Protein AF-A0ABD5WJ72-F1 (afdb_monomer)

Radius of gyration: 16.81 Å; Cα contacts (8 Å, |Δi|>4): 141; chains: 1; bounding box: 37×55×40 Å

Organism: NCBI:txid3034025

Nearest PDB structures (foldseek):
  7v6q-assembly1_D  TM=7.778E-01  e=6.413E-01  Homo sapiens
  8f6q-assembly1_A  TM=6.342E-01  e=3.448E-01  synthetic construct
  8q9t-assembly1_E  TM=6.203E-01  e=1.133E+00  Saccharomyces cerevisiae

pLDDT: mean 83.17, std 19.04, range [33.91, 98.44]

Structure (mmCIF, N/CA/C/O backbone):
data_AF-A0ABD5WJ72-F1
#
_entry.id   AF-A0ABD5WJ72-F1
#
loop_
_atom_site.group_PDB
_atom_site.id
_atom_site.type_symbol
_atom_site.label_atom_id
_atom_site.label_alt_id
_atom_site.label_comp_id
_atom_site.label_asym_id
_atom_site.label_entity_id
_atom_site.label_seq_id
_atom_site.pdbx_PDB_ins_code
_atom_site.Cartn_x
_atom_site.Cartn_y
_atom_site.Cartn_z
_atom_site.occupancy
_atom_site.B_iso_or_equiv
_atom_site.auth_seq_id
_atom_site.auth_comp_id
_atom_site.auth_asym_id
_atom_site.auth_atom_id
_atom_site.pdbx_PDB_model_num
ATOM 1 N N . MET A 1 1 ? 19.134 14.716 13.034 1.00 42.44 1 MET A N 1
ATOM 2 C CA . MET A 1 1 ? 18.551 13.558 12.328 1.00 42.44 1 MET A CA 1
ATOM 3 C C . MET A 1 1 ? 17.161 13.972 11.902 1.00 42.44 1 MET A C 1
ATOM 5 O O . MET A 1 1 ? 16.340 14.217 12.771 1.00 42.44 1 MET A O 1
ATOM 9 N N . THR A 1 2 ? 16.923 14.176 10.611 1.00 48.47 2 THR A N 1
ATOM 10 C CA . THR A 1 2 ? 15.570 14.390 10.090 1.00 48.47 2 THR A CA 1
ATOM 11 C C . THR A 1 2 ? 14.880 13.036 10.074 1.00 48.47 2 THR A C 1
ATOM 13 O O . THR A 1 2 ? 15.256 12.148 9.311 1.00 48.47 2 THR A O 1
ATOM 16 N N . THR A 1 3 ? 13.951 12.829 11.000 1.00 56.97 3 THR A N 1
ATOM 17 C CA . THR A 1 3 ? 13.154 11.607 11.061 1.00 56.97 3 THR A CA 1
ATOM 18 C C . THR A 1 3 ? 12.385 11.465 9.749 1.00 56.97 3 THR A C 1
ATOM 20 O O . THR A 1 3 ? 11.799 12.430 9.258 1.00 56.97 3 THR A O 1
ATOM 23 N N . ASN A 1 4 ? 12.442 10.285 9.132 1.00 83.62 4 ASN A N 1
ATOM 24 C CA . ASN A 1 4 ? 11.704 10.026 7.902 1.00 83.62 4 ASN A CA 1
ATOM 25 C C . ASN A 1 4 ? 10.209 9.954 8.255 1.00 83.62 4 ASN A C 1
ATOM 27 O O . ASN A 1 4 ? 9.768 8.959 8.831 1.00 83.62 4 ASN A O 1
ATOM 31 N N . ARG A 1 5 ? 9.451 11.009 7.926 1.00 88.56 5 ARG A N 1
ATOM 32 C CA . ARG A 1 5 ? 8.024 11.156 8.256 1.00 88.56 5 ARG A CA 1
ATOM 33 C C . ARG A 1 5 ? 7.187 9.942 7.845 1.00 88.56 5 ARG A C 1
ATOM 35 O O . ARG A 1 5 ? 6.285 9.546 8.578 1.00 88.56 5 ARG A O 1
ATOM 42 N N . ARG A 1 6 ? 7.526 9.290 6.729 1.00 89.94 6 ARG A N 1
ATOM 43 C CA . ARG A 1 6 ? 6.868 8.055 6.281 1.00 89.94 6 ARG A CA 1
ATOM 44 C C . ARG A 1 6 ? 7.074 6.889 7.244 1.00 89.94 6 ARG A C 1
ATOM 46 O O . ARG A 1 6 ? 6.138 6.126 7.459 1.00 89.94 6 ARG A O 1
ATOM 53 N N . SER A 1 7 ? 8.261 6.745 7.844 1.00 90.56 7 SER A N 1
ATOM 54 C CA . SER A 1 7 ? 8.493 5.723 8.882 1.00 90.56 7 SER A CA 1
ATOM 55 C C . SER A 1 7 ? 7.606 5.964 10.096 1.00 90.56 7 SER A C 1
ATOM 57 O O . SER A 1 7 ? 7.001 5.020 10.589 1.00 90.56 7 SER A O 1
ATOM 59 N N . GLU A 1 8 ? 7.488 7.218 10.540 1.00 93.94 8 GLU A N 1
ATOM 60 C CA . GLU A 1 8 ? 6.639 7.571 11.684 1.00 93.94 8 GLU A CA 1
ATOM 61 C C . GLU A 1 8 ? 5.170 7.228 11.409 1.00 93.94 8 GLU A C 1
ATOM 63 O O . GLU A 1 8 ? 4.516 6.596 12.235 1.00 93.94 8 GLU A O 1
ATOM 68 N N . LEU A 1 9 ? 4.669 7.584 10.222 1.00 95.38 9 LEU A N 1
ATOM 69 C CA . LEU A 1 9 ? 3.302 7.264 9.810 1.00 95.38 9 LEU A CA 1
ATOM 70 C C . LEU A 1 9 ? 3.078 5.753 9.675 1.00 95.38 9 LEU A C 1
ATOM 72 O O . LEU A 1 9 ? 2.027 5.251 10.063 1.00 95.38 9 LEU A O 1
ATOM 76 N N . GLU A 1 10 ? 4.049 5.002 9.151 1.00 95.38 10 GLU A N 1
ATOM 77 C CA . GLU A 1 10 ? 3.942 3.544 9.063 1.00 95.38 10 GLU A CA 1
ATOM 78 C C . GLU A 1 10 ? 3.883 2.895 10.454 1.00 95.38 10 GLU A C 1
ATOM 80 O O . GLU A 1 10 ? 3.087 1.974 10.672 1.00 95.38 10 GLU A O 1
ATOM 85 N N . GLU A 1 11 ? 4.710 3.352 11.393 1.00 96.88 11 GLU A N 1
ATOM 86 C CA . GLU A 1 11 ? 4.706 2.880 12.779 1.00 96.88 11 GLU A CA 1
ATOM 87 C C . GLU A 1 11 ? 3.379 3.212 13.472 1.00 96.88 11 GLU A C 1
ATOM 89 O O . GLU A 1 11 ? 2.769 2.327 14.081 1.00 96.88 11 GLU A O 1
ATOM 94 N N . GLU A 1 12 ? 2.881 4.438 13.299 1.00 97.62 12 GLU A N 1
ATOM 95 C CA . GLU A 1 12 ? 1.583 4.886 13.807 1.00 97.62 12 GLU A CA 1
ATOM 96 C C . GLU A 1 12 ? 0.437 4.030 13.251 1.00 97.62 12 GLU A C 1
ATOM 98 O O . GLU A 1 12 ? -0.334 3.446 14.017 1.00 97.62 12 GLU A O 1
ATOM 103 N N . ALA A 1 13 ? 0.361 3.873 11.927 1.00 97.88 13 ALA A N 1
ATOM 104 C CA . ALA A 1 13 ? -0.652 3.056 11.263 1.00 97.88 13 ALA A CA 1
ATOM 105 C C . ALA A 1 13 ? -0.607 1.596 11.738 1.00 97.88 13 ALA A C 1
ATOM 107 O O . ALA A 1 13 ? -1.641 0.972 11.985 1.00 97.88 13 ALA A O 1
ATOM 108 N N . THR A 1 14 ? 0.599 1.054 11.929 1.00 98.06 14 THR A N 1
ATOM 109 C CA . THR A 1 14 ? 0.797 -0.309 12.436 1.00 98.06 14 THR A CA 1
ATOM 110 C C . THR A 1 14 ? 0.316 -0.447 13.879 1.00 98.06 14 THR A C 1
ATOM 112 O O . THR A 1 14 ? -0.294 -1.461 14.225 1.00 98.06 14 THR A O 1
ATOM 115 N N . SER A 1 15 ? 0.555 0.558 14.722 1.00 98.38 15 SER A N 1
ATOM 116 C CA . SER A 1 15 ? 0.023 0.602 16.087 1.00 98.38 15 SER A CA 1
ATOM 117 C C . SER A 1 15 ? -1.507 0.639 16.080 1.00 98.38 15 SER A C 1
ATOM 119 O O . SER A 1 15 ? -2.148 -0.192 16.719 1.00 98.38 15 SER A O 1
ATOM 121 N N . LEU A 1 16 ? -2.104 1.520 15.272 1.00 98.38 16 LEU A N 1
ATOM 122 C CA . LEU A 1 16 ? -3.558 1.630 15.114 1.00 98.38 16 LEU A CA 1
ATOM 123 C C . LEU A 1 16 ? -4.194 0.318 14.627 1.00 98.38 16 LEU A C 1
ATOM 125 O O . LEU A 1 16 ? -5.253 -0.078 15.118 1.00 98.38 16 LEU A O 1
ATOM 129 N N . ALA A 1 17 ? -3.547 -0.386 13.694 1.00 97.38 17 ALA A N 1
ATOM 130 C CA . ALA A 1 17 ? -4.015 -1.677 13.200 1.00 97.38 17 ALA A CA 1
ATOM 131 C C . ALA A 1 17 ? -3.969 -2.772 14.282 1.00 97.38 17 ALA A C 1
ATOM 133 O O . ALA A 1 17 ? -4.904 -3.571 14.374 1.00 97.38 17 ALA A O 1
ATOM 134 N N . LYS A 1 18 ? -2.933 -2.795 15.137 1.00 97.88 18 LYS A N 1
ATOM 135 C CA . LYS A 1 18 ? -2.853 -3.713 16.293 1.00 97.88 18 LYS A CA 1
ATOM 136 C C . LYS A 1 18 ? -3.995 -3.479 17.282 1.00 97.88 18 LYS A C 1
ATOM 138 O O . LYS A 1 18 ? -4.572 -4.445 17.779 1.00 97.88 18 LYS A O 1
ATOM 143 N N . ASP A 1 19 ? -4.390 -2.223 17.460 1.00 98.12 19 ASP A N 1
ATOM 144 C CA . ASP A 1 19 ? -5.529 -1.817 18.291 1.00 98.12 19 ASP A CA 1
ATOM 145 C C . ASP A 1 19 ? -6.891 -1.991 17.587 1.00 98.12 19 ASP A C 1
ATOM 147 O O . ASP A 1 19 ? -7.921 -1.539 18.088 1.00 98.12 19 ASP A O 1
ATOM 151 N N . ARG A 1 20 ? -6.923 -2.642 16.413 1.00 97.56 20 ARG A N 1
ATOM 152 C CA . ARG A 1 20 ? -8.118 -2.866 15.574 1.00 97.56 20 ARG A CA 1
ATOM 153 C C . ARG A 1 20 ? -8.816 -1.583 15.113 1.00 97.56 20 ARG A C 1
ATOM 155 O O . ARG A 1 20 ? -9.969 -1.616 14.684 1.00 97.56 20 ARG A O 1
ATOM 162 N N . ARG A 1 21 ? -8.121 -0.444 15.129 1.00 98.25 21 ARG A N 1
ATOM 163 C CA . ARG A 1 21 ? -8.608 0.845 14.610 1.00 98.25 21 ARG A CA 1
ATOM 164 C C . ARG A 1 21 ? -8.371 0.934 13.102 1.00 98.25 21 ARG A C 1
ATOM 166 O O . ARG A 1 21 ? -7.730 1.861 12.613 1.00 98.25 21 ARG A O 1
ATOM 173 N N . PHE A 1 22 ? -8.883 -0.050 12.364 1.00 98.12 22 PHE A N 1
ATOM 174 C CA . PHE A 1 22 ? -8.509 -0.291 10.970 1.00 98.12 22 PHE A CA 1
ATOM 175 C C . PHE A 1 22 ? -8.840 0.866 10.018 1.00 98.12 22 PHE A C 1
ATOM 177 O O . PHE A 1 22 ? -8.032 1.160 9.150 1.00 98.12 22 PHE A O 1
ATOM 184 N N . GLY A 1 23 ? -9.966 1.568 10.187 1.00 97.81 23 GLY A N 1
ATOM 185 C CA . GLY A 1 23 ? -10.285 2.724 9.333 1.00 97.81 23 GLY A CA 1
ATOM 186 C C . GLY A 1 23 ? -9.220 3.824 9.419 1.00 97.81 23 GLY A C 1
ATOM 187 O O . GLY A 1 23 ? -8.685 4.245 8.401 1.00 97.81 23 GLY A O 1
ATOM 188 N N . VAL A 1 24 ? -8.840 4.199 10.647 1.00 98.25 24 VAL A N 1
ATOM 189 C CA . VAL A 1 24 ? -7.808 5.222 10.890 1.00 98.25 24 VAL A CA 1
ATOM 190 C C . VAL A 1 24 ? -6.436 4.726 10.436 1.00 98.25 24 VAL A C 1
ATOM 192 O O . VAL A 1 24 ? -5.711 5.464 9.787 1.00 98.25 24 VAL A O 1
ATOM 195 N N . ALA A 1 25 ? -6.101 3.459 10.709 1.00 98.38 25 ALA A N 1
ATOM 196 C CA . ALA A 1 25 ? -4.866 2.858 10.206 1.00 98.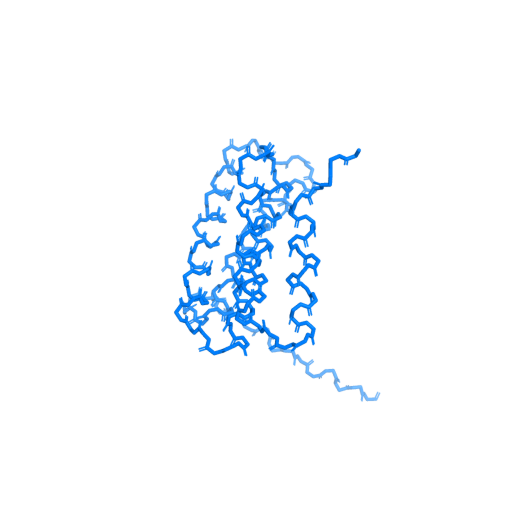38 25 ALA A CA 1
ATOM 197 C C . ALA A 1 25 ? -4.787 2.916 8.671 1.00 98.38 25 ALA A C 1
ATOM 199 O O . ALA A 1 25 ? -3.726 3.197 8.120 1.00 98.38 25 ALA A O 1
ATOM 200 N N . GLY A 1 26 ? -5.912 2.678 7.986 1.00 98.00 26 GLY A N 1
ATOM 201 C CA . GLY A 1 26 ? -6.026 2.801 6.537 1.00 98.00 26 GLY A CA 1
ATOM 202 C C . GLY A 1 26 ? -5.695 4.208 6.051 1.00 98.00 26 GLY A C 1
ATOM 203 O O . GLY A 1 26 ? -4.831 4.356 5.190 1.00 98.00 26 GLY A O 1
ATOM 204 N N . ASP A 1 27 ? -6.305 5.229 6.656 1.00 98.25 27 ASP A N 1
ATOM 205 C CA . ASP A 1 27 ? -6.051 6.635 6.319 1.00 98.25 27 ASP A CA 1
ATOM 206 C C . ASP A 1 27 ? -4.579 7.017 6.544 1.00 98.25 27 ASP A C 1
ATOM 208 O O . ASP A 1 27 ? -3.953 7.638 5.682 1.00 98.25 27 ASP A O 1
ATOM 212 N N . THR A 1 28 ? -3.987 6.583 7.660 1.00 98.00 28 THR A N 1
ATOM 213 C CA . THR A 1 28 ? -2.573 6.835 7.968 1.00 98.00 28 THR A CA 1
ATOM 214 C C . THR A 1 28 ? -1.638 6.131 6.976 1.00 98.00 28 THR A C 1
ATOM 216 O O . THR A 1 28 ? -0.640 6.719 6.560 1.00 98.00 28 THR A O 1
ATOM 219 N N . TYR A 1 29 ? -1.954 4.908 6.531 1.00 97.69 29 TYR A N 1
ATOM 220 C CA . TYR A 1 29 ? -1.185 4.234 5.477 1.00 97.69 29 TYR A CA 1
ATOM 221 C C . TYR A 1 29 ? -1.300 4.942 4.120 1.00 97.69 29 TYR A C 1
ATOM 223 O O . TYR A 1 29 ? -0.301 5.029 3.409 1.00 97.69 29 TYR A O 1
ATOM 231 N N . VAL A 1 30 ? -2.471 5.481 3.761 1.00 96.56 30 VAL A N 1
ATOM 232 C CA . VAL A 1 30 ? -2.615 6.316 2.553 1.00 96.56 30 VAL A CA 1
ATOM 233 C C . VAL A 1 30 ? -1.756 7.573 2.670 1.00 96.56 30 VAL A C 1
ATOM 235 O O . VAL A 1 30 ? -1.060 7.934 1.729 1.00 96.56 30 VAL A O 1
ATOM 238 N N . GLN A 1 31 ? -1.734 8.230 3.830 1.00 94.94 31 GLN A N 1
ATOM 239 C CA . GLN A 1 31 ? -0.846 9.375 4.028 1.00 94.94 31 GLN A CA 1
ATOM 240 C C . GLN A 1 31 ? 0.629 8.973 3.868 1.00 94.94 31 GLN A C 1
ATOM 242 O O . GLN A 1 31 ? 1.377 9.647 3.164 1.00 94.94 31 GLN A O 1
ATOM 247 N N . ALA A 1 32 ? 1.032 7.843 4.454 1.00 92.94 32 ALA A N 1
ATOM 248 C CA . ALA A 1 32 ? 2.391 7.322 4.343 1.00 92.94 32 ALA A CA 1
ATOM 249 C C . ALA A 1 32 ? 2.802 7.018 2.891 1.00 92.94 32 ALA A C 1
ATOM 251 O O . ALA A 1 32 ? 3.976 7.175 2.563 1.00 92.94 32 ALA A O 1
ATOM 252 N N . SER A 1 33 ? 1.870 6.605 2.018 1.00 92.19 33 SER A N 1
ATOM 253 C CA . SER A 1 33 ? 2.185 6.361 0.603 1.00 92.19 33 SER A CA 1
ATOM 254 C C . SER A 1 33 ? 2.550 7.650 -0.135 1.00 92.19 33 SER A C 1
ATOM 256 O O . SER A 1 33 ? 3.457 7.642 -0.960 1.00 92.19 33 SER A O 1
ATOM 258 N N . PHE A 1 34 ? 1.899 8.770 0.193 1.00 89.00 34 PHE A N 1
ATOM 259 C CA . PHE A 1 34 ? 2.163 10.060 -0.449 1.00 89.00 34 PHE A CA 1
ATOM 260 C C . PHE A 1 34 ? 3.399 10.789 0.083 1.00 89.00 34 PHE A C 1
ATOM 262 O O . PHE A 1 34 ? 3.936 11.637 -0.620 1.00 89.00 34 PHE A O 1
ATOM 269 N N . GLU A 1 35 ? 3.895 10.452 1.275 1.00 86.00 35 GLU A N 1
ATOM 270 C CA . GLU A 1 35 ? 5.183 10.985 1.748 1.00 86.00 35 GLU A CA 1
ATOM 271 C C . GLU A 1 35 ? 6.370 10.475 0.904 1.00 86.00 35 GLU A C 1
ATOM 273 O O . GLU A 1 35 ? 7.396 11.147 0.809 1.00 86.00 35 GLU A O 1
ATOM 278 N N . GLU A 1 36 ? 6.236 9.307 0.260 1.00 66.69 36 GLU A N 1
ATOM 279 C CA . GLU A 1 36 ? 7.216 8.796 -0.716 1.00 66.69 36 GLU A CA 1
ATOM 280 C C . GLU A 1 36 ? 7.013 9.406 -2.110 1.00 66.69 36 GLU A C 1
ATOM 282 O O . GLU A 1 36 ? 7.985 9.587 -2.854 1.00 66.69 36 GLU A O 1
ATOM 287 N N . ALA A 1 37 ? 5.771 9.772 -2.450 1.00 59.31 37 ALA A N 1
ATOM 288 C CA . ALA A 1 37 ? 5.415 10.357 -3.736 1.00 59.31 37 ALA A CA 1
ATOM 289 C C . ALA A 1 37 ? 6.136 11.703 -3.936 1.00 59.31 37 ALA A C 1
ATOM 291 O O . ALA A 1 37 ? 5.738 12.750 -3.432 1.00 59.31 37 ALA A O 1
ATOM 292 N N . GLY A 1 38 ? 7.231 11.666 -4.697 1.00 53.28 38 GLY A N 1
ATOM 293 C CA . GLY A 1 38 ? 8.024 12.841 -5.062 1.00 53.28 38 GLY A CA 1
ATOM 294 C C . GLY A 1 38 ? 9.363 12.988 -4.339 1.00 53.28 38 GLY A C 1
ATOM 295 O O . GLY A 1 38 ? 10.113 13.898 -4.690 1.00 53.28 38 GLY A O 1
ATOM 296 N N . GLN A 1 39 ? 9.711 12.110 -3.389 1.00 54.66 39 GLN A N 1
ATOM 297 C CA . GLN A 1 39 ? 11.001 12.197 -2.689 1.00 54.66 39 GLN A CA 1
ATOM 298 C C . GLN A 1 39 ? 12.104 11.319 -3.301 1.00 54.66 39 GLN A C 1
ATOM 300 O O . GLN A 1 39 ? 13.274 11.693 -3.223 1.00 54.66 39 GLN A O 1
ATOM 305 N N . TRP A 1 40 ? 11.769 10.189 -3.942 1.00 52.38 40 TRP A N 1
ATOM 306 C CA . TRP A 1 40 ? 12.762 9.242 -4.472 1.00 52.38 40 TRP A CA 1
ATOM 307 C C . TRP A 1 40 ? 12.350 8.668 -5.838 1.00 52.38 40 TRP A C 1
ATOM 309 O O . TRP A 1 40 ? 11.407 7.893 -5.963 1.00 52.38 40 TRP A O 1
ATOM 319 N N . PHE A 1 41 ? 13.099 9.008 -6.892 1.00 57.81 41 PHE A N 1
ATOM 320 C CA . PHE A 1 41 ? 12.928 8.432 -8.231 1.00 57.81 41 PHE A CA 1
ATOM 321 C C . PHE A 1 41 ? 13.637 7.071 -8.312 1.00 57.81 41 PHE A C 1
ATOM 323 O O . PHE A 1 41 ? 14.767 6.971 -8.785 1.00 57.81 41 PHE A O 1
ATOM 330 N N . GLY A 1 42 ? 12.997 6.011 -7.815 1.00 68.19 42 GLY A N 1
ATOM 331 C CA . GLY A 1 42 ? 13.547 4.656 -7.870 1.00 68.19 42 GLY A CA 1
ATOM 332 C C . GLY A 1 42 ? 12.511 3.580 -7.560 1.00 68.19 42 GLY A C 1
ATOM 333 O O . GLY A 1 42 ? 11.550 3.819 -6.832 1.00 68.19 42 GLY A O 1
ATOM 334 N N . SER A 1 43 ? 12.722 2.373 -8.082 1.00 71.69 43 SER A N 1
ATOM 335 C CA . SER A 1 43 ? 11.795 1.243 -7.924 1.00 71.69 43 SER A CA 1
ATOM 336 C C . SER A 1 43 ? 11.568 0.825 -6.473 1.00 71.69 43 SER A C 1
ATOM 338 O O . SER A 1 43 ? 10.475 0.386 -6.128 1.00 71.69 43 SER A O 1
ATOM 340 N N . ALA A 1 44 ? 12.551 1.026 -5.593 1.00 78.69 44 ALA A N 1
ATOM 341 C CA . ALA A 1 44 ? 12.378 0.805 -4.159 1.00 78.69 44 ALA A CA 1
ATOM 342 C C . ALA A 1 44 ? 11.318 1.738 -3.540 1.00 78.69 44 ALA A C 1
ATOM 344 O O . ALA A 1 44 ? 10.539 1.297 -2.697 1.00 78.69 44 ALA A O 1
ATOM 345 N N . SER A 1 45 ? 11.254 3.001 -3.978 1.00 82.81 45 SER A N 1
ATOM 346 C CA . SER A 1 45 ? 10.244 3.960 -3.508 1.00 82.81 45 SER A CA 1
ATOM 347 C C . SER A 1 45 ? 8.866 3.638 -4.092 1.00 82.81 45 SER A C 1
ATOM 349 O O . SER A 1 45 ? 7.887 3.586 -3.356 1.00 82.81 45 SER A O 1
ATOM 351 N N . TRP A 1 46 ? 8.799 3.252 -5.371 1.00 87.81 46 TRP A N 1
ATOM 352 C CA . TRP A 1 46 ? 7.565 2.761 -6.004 1.00 87.81 46 TRP A CA 1
ATOM 353 C C . TRP A 1 46 ? 6.982 1.535 -5.290 1.00 87.81 46 TRP A C 1
ATOM 355 O O . TRP A 1 46 ? 5.788 1.471 -5.003 1.00 87.81 46 TRP A O 1
ATOM 365 N N . ALA A 1 47 ? 7.831 0.562 -4.947 1.00 89.88 47 ALA A N 1
ATOM 366 C CA . ALA A 1 47 ? 7.413 -0.608 -4.181 1.00 89.88 47 ALA A CA 1
ATOM 367 C C . ALA A 1 47 ? 6.947 -0.225 -2.767 1.00 89.88 47 ALA A C 1
ATOM 369 O O . ALA A 1 47 ? 6.017 -0.833 -2.235 1.00 89.88 47 ALA A O 1
ATOM 370 N N . MET A 1 48 ? 7.566 0.791 -2.158 1.00 90.50 48 MET A N 1
ATOM 371 C CA . MET A 1 48 ? 7.166 1.307 -0.852 1.00 90.50 48 MET A CA 1
ATOM 372 C C . MET A 1 48 ? 5.782 1.963 -0.894 1.00 90.50 48 MET A C 1
ATOM 374 O O . MET A 1 48 ? 4.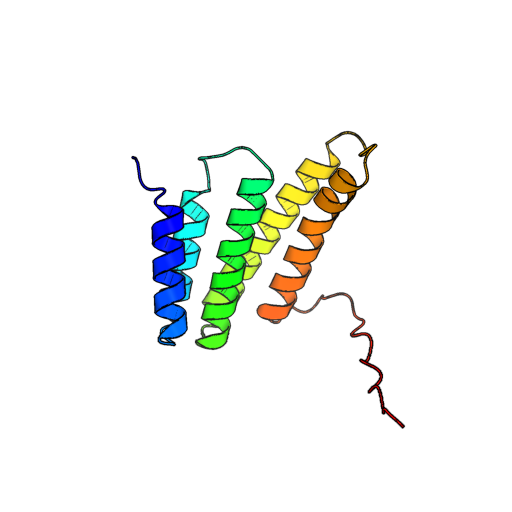940 1.653 -0.050 1.00 90.50 48 MET A O 1
ATOM 378 N N . GLU A 1 49 ? 5.533 2.805 -1.897 1.00 91.69 49 GLU A N 1
ATOM 379 C CA . GLU A 1 49 ? 4.247 3.459 -2.149 1.00 91.69 49 GLU A CA 1
ATOM 380 C C . GLU A 1 49 ? 3.127 2.422 -2.316 1.00 91.69 49 GLU A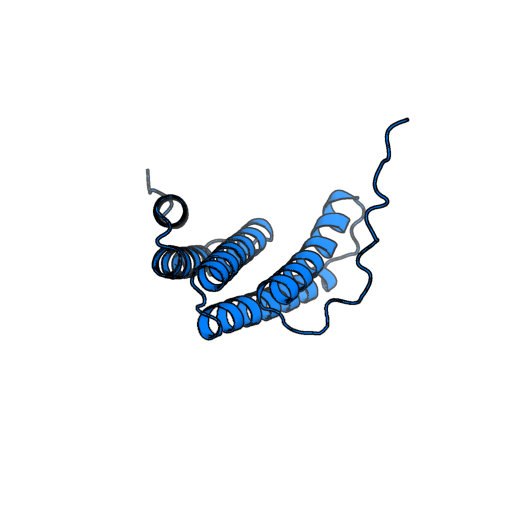 C 1
ATOM 382 O O . GLU A 1 49 ? 2.135 2.446 -1.579 1.00 91.69 49 GLU A O 1
ATOM 387 N N . LEU A 1 50 ? 3.327 1.431 -3.193 1.00 94.50 50 LEU A N 1
ATOM 388 C CA . LEU A 1 50 ? 2.360 0.348 -3.399 1.00 94.50 50 LEU A CA 1
ATOM 389 C C . LEU A 1 50 ? 2.148 -0.494 -2.139 1.00 94.50 50 LEU A C 1
ATOM 391 O O . LEU A 1 50 ? 1.014 -0.855 -1.824 1.00 94.50 50 LEU A O 1
ATOM 395 N N . ARG A 1 51 ? 3.207 -0.777 -1.370 1.00 95.44 51 ARG A N 1
ATOM 396 C CA . ARG A 1 51 ? 3.099 -1.506 -0.098 1.00 95.44 51 ARG A CA 1
ATOM 397 C C . ARG A 1 51 ? 2.225 -0.756 0.905 1.00 95.44 51 ARG A C 1
ATOM 399 O O . ARG A 1 51 ? 1.436 -1.391 1.605 1.00 95.44 51 ARG A O 1
ATOM 406 N N . MET A 1 52 ? 2.355 0.567 0.999 1.00 96.25 52 MET A N 1
ATOM 407 C CA . MET A 1 52 ? 1.524 1.380 1.891 1.00 96.25 52 MET A CA 1
ATOM 408 C C . MET A 1 52 ? 0.060 1.381 1.436 1.00 96.25 52 MET A C 1
ATOM 410 O O . MET A 1 52 ? -0.823 1.079 2.240 1.00 96.25 52 MET A O 1
ATOM 414 N N . LEU A 1 53 ? -0.203 1.589 0.142 1.00 96.75 53 LEU A N 1
ATOM 415 C CA . LEU A 1 53 ? -1.559 1.501 -0.416 1.00 96.75 53 LEU A CA 1
ATOM 416 C C . LEU A 1 53 ? -2.187 0.114 -0.212 1.00 96.75 53 LEU A C 1
ATOM 418 O O . LEU A 1 53 ? -3.377 0.008 0.090 1.00 96.75 53 LEU A O 1
ATOM 422 N N . PHE A 1 54 ? -1.399 -0.958 -0.315 1.00 97.62 54 PHE A N 1
ATOM 423 C CA . PHE A 1 54 ? -1.872 -2.319 -0.069 1.00 97.62 54 PHE A CA 1
ATOM 424 C C . PHE A 1 54 ? -2.266 -2.536 1.395 1.00 97.62 54 PHE A C 1
ATOM 426 O O . PHE A 1 54 ? -3.352 -3.050 1.679 1.00 97.62 54 PHE A O 1
ATOM 433 N N . LYS A 1 55 ? -1.439 -2.074 2.342 1.00 98.00 55 LYS A N 1
ATOM 434 C CA . LYS A 1 55 ? -1.778 -2.096 3.773 1.00 98.00 55 LYS A CA 1
ATOM 435 C C . LYS A 1 55 ? -3.041 -1.282 4.069 1.00 98.00 55 LYS A C 1
ATOM 437 O O . LYS A 1 55 ? -3.888 -1.752 4.831 1.00 98.00 55 LYS A O 1
ATOM 442 N N . ALA A 1 56 ? -3.207 -0.119 3.437 1.00 98.12 56 ALA A N 1
ATOM 443 C CA . ALA A 1 56 ? -4.428 0.675 3.553 1.00 98.12 56 ALA A CA 1
ATOM 444 C C . ALA A 1 56 ? -5.656 -0.097 3.053 1.00 98.12 56 ALA A C 1
ATOM 446 O O . ALA A 1 56 ? -6.662 -0.195 3.754 1.00 98.12 56 ALA A O 1
ATOM 447 N N . CYS A 1 57 ? -5.551 -0.716 1.874 1.00 97.75 57 CYS A N 1
ATOM 448 C CA . CYS A 1 57 ? -6.610 -1.525 1.277 1.00 97.75 57 CYS A CA 1
ATOM 449 C C . CYS A 1 57 ? -7.049 -2.677 2.199 1.00 97.75 57 CYS A C 1
ATOM 451 O O . CYS A 1 57 ? -8.250 -2.859 2.422 1.00 97.75 57 CYS A O 1
ATOM 453 N N . LEU A 1 58 ? -6.093 -3.400 2.796 1.00 97.75 58 LEU A N 1
ATOM 454 C CA . LEU A 1 58 ? -6.360 -4.446 3.790 1.00 97.75 58 LEU A CA 1
ATOM 455 C C . LEU A 1 58 ? -7.074 -3.897 5.028 1.00 97.75 58 LEU A C 1
ATOM 457 O O . LEU A 1 58 ? -8.054 -4.484 5.483 1.00 97.75 58 LEU A O 1
ATOM 461 N N . CYS A 1 59 ? -6.619 -2.764 5.561 1.00 98.44 59 CYS A N 1
ATOM 462 C CA . CYS A 1 59 ? -7.242 -2.142 6.725 1.00 98.44 59 CYS A CA 1
ATOM 463 C C . CYS A 1 59 ? -8.687 -1.715 6.427 1.00 98.44 59 CYS A C 1
ATOM 465 O O . CYS A 1 59 ? -9.596 -2.052 7.182 1.00 98.44 59 CYS A O 1
ATOM 467 N N . TYR A 1 60 ? -8.941 -1.070 5.288 1.00 98.44 60 TYR A N 1
ATOM 468 C CA . TYR A 1 60 ? -10.303 -0.728 4.878 1.00 98.44 60 TYR A CA 1
ATOM 469 C C . TYR A 1 60 ? -11.181 -1.963 4.684 1.00 98.44 60 TYR A C 1
ATOM 471 O O . TYR A 1 60 ? -12.355 -1.938 5.054 1.00 98.44 60 TYR A O 1
ATOM 479 N N . ARG A 1 61 ? -10.623 -3.064 4.162 1.00 97.06 61 ARG A N 1
ATOM 480 C CA . ARG A 1 61 ? -11.348 -4.332 4.038 1.00 97.06 61 ARG A CA 1
ATOM 481 C C . ARG A 1 61 ? -11.739 -4.902 5.400 1.00 97.06 61 ARG A C 1
ATOM 483 O O . ARG A 1 61 ? -12.877 -5.331 5.554 1.00 97.06 61 ARG A O 1
ATOM 490 N N . LEU A 1 62 ? -10.826 -4.880 6.372 1.00 97.12 62 LEU A N 1
ATOM 491 C CA . LEU A 1 62 ? -11.073 -5.324 7.751 1.00 97.12 62 LEU A CA 1
ATOM 492 C C . LEU A 1 62 ? -12.035 -4.402 8.518 1.00 97.12 62 LEU A C 1
ATOM 494 O O . LEU A 1 62 ? -12.654 -4.838 9.483 1.00 97.12 62 LEU A O 1
ATOM 498 N N . ALA A 1 63 ? -12.164 -3.143 8.096 1.00 97.25 63 ALA A N 1
ATOM 499 C CA . ALA A 1 63 ? -13.105 -2.166 8.640 1.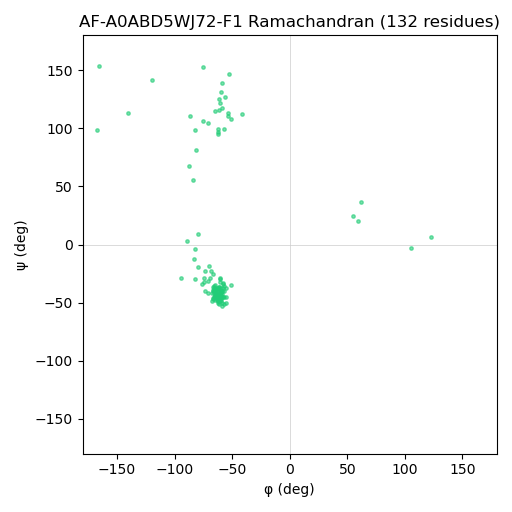00 97.25 63 ALA A CA 1
ATOM 500 C C . ALA A 1 63 ? -14.487 -2.175 7.949 1.00 97.25 63 ALA A C 1
ATOM 502 O O . ALA A 1 63 ? -15.296 -1.293 8.230 1.00 97.25 63 ALA A O 1
ATOM 503 N N . ASP A 1 64 ? -14.729 -3.083 6.994 1.00 97.25 64 ASP A N 1
ATOM 504 C CA . ASP A 1 64 ? -15.906 -3.099 6.106 1.00 97.25 64 ASP A CA 1
ATOM 505 C C . ASP A 1 64 ? -16.137 -1.786 5.318 1.00 97.25 64 ASP A C 1
ATOM 507 O O . ASP A 1 64 ? -17.233 -1.481 4.836 1.00 97.25 64 ASP A O 1
ATOM 511 N N . GLN A 1 65 ? -15.072 -1.013 5.098 1.00 97.62 65 GLN A N 1
ATOM 512 C CA . GLN A 1 65 ? -15.075 0.238 4.338 1.00 97.62 65 GLN A CA 1
ATOM 513 C C . GLN A 1 65 ? -14.853 -0.023 2.842 1.00 97.62 65 GLN A C 1
ATOM 515 O O . GLN A 1 65 ? -13.834 0.333 2.248 1.00 97.62 65 GLN A O 1
ATOM 520 N N . ASN A 1 66 ? -15.834 -0.669 2.207 1.00 95.88 66 ASN A N 1
ATOM 521 C CA . ASN A 1 66 ? -15.720 -1.165 0.829 1.00 95.88 66 ASN A CA 1
ATOM 522 C C . ASN A 1 66 ? -15.380 -0.082 -0.210 1.00 95.88 66 ASN A C 1
ATOM 524 O O . ASN A 1 66 ? -14.653 -0.351 -1.166 1.00 95.88 66 ASN A O 1
ATOM 528 N N . ARG A 1 67 ? -15.889 1.146 -0.043 1.00 96.81 67 ARG A N 1
ATOM 529 C CA . ARG A 1 67 ? -15.621 2.246 -0.982 1.00 96.81 67 ARG A CA 1
ATOM 530 C C . ARG A 1 67 ? -14.156 2.678 -0.927 1.00 96.81 67 ARG A C 1
ATOM 532 O O . ARG A 1 67 ? -13.523 2.781 -1.973 1.00 96.81 67 ARG A O 1
ATOM 539 N N . GLN A 1 68 ? -13.628 2.895 0.274 1.00 97.94 68 GLN A N 1
ATOM 540 C CA . GLN A 1 68 ? -12.237 3.272 0.514 1.00 97.94 68 GLN A CA 1
ATOM 541 C C . GLN A 1 68 ? -11.287 2.159 0.064 1.00 97.94 68 GLN A C 1
ATOM 543 O O . GLN A 1 68 ? -10.319 2.428 -0.640 1.00 97.94 68 GLN A O 1
ATOM 548 N N . CYS A 1 69 ? -11.622 0.902 0.374 1.00 97.69 69 CYS A N 1
ATOM 549 C CA . CYS A 1 69 ? -10.879 -0.275 -0.075 1.00 97.69 69 CYS A CA 1
ATOM 550 C C . CYS A 1 69 ? -10.744 -0.313 -1.607 1.00 97.69 69 CYS A C 1
ATOM 552 O O . CYS A 1 69 ? -9.633 -0.431 -2.125 1.00 97.69 69 CYS A O 1
ATOM 554 N N . ARG A 1 70 ? -11.859 -0.141 -2.334 1.00 95.81 70 ARG A N 1
ATOM 555 C CA . ARG A 1 70 ? -11.864 -0.104 -3.805 1.00 95.81 70 ARG A CA 1
ATOM 556 C C . ARG A 1 70 ? -11.084 1.077 -4.365 1.00 95.81 70 ARG A C 1
ATOM 558 O O . ARG A 1 70 ? -10.351 0.891 -5.326 1.00 95.81 70 ARG A O 1
ATOM 565 N N . PHE A 1 71 ? -11.223 2.258 -3.769 1.00 96.62 71 PHE A N 1
ATOM 566 C CA . PHE A 1 71 ? -10.491 3.444 -4.205 1.00 96.62 71 PHE A CA 1
ATOM 567 C C . PHE A 1 71 ? -8.974 3.259 -4.052 1.00 96.62 71 PHE A C 1
ATOM 569 O O . PHE A 1 71 ? -8.239 3.433 -5.021 1.00 96.62 71 PHE A O 1
ATOM 576 N N . ALA A 1 72 ? -8.514 2.822 -2.874 1.00 96.62 72 ALA A N 1
ATOM 577 C CA . ALA A 1 72 ? -7.101 2.547 -2.619 1.00 96.62 72 ALA A CA 1
ATOM 578 C C . ALA A 1 72 ? -6.549 1.463 -3.561 1.00 96.62 72 ALA A C 1
ATOM 580 O O . ALA A 1 72 ? -5.456 1.615 -4.101 1.00 96.62 72 ALA A O 1
ATOM 581 N N . ALA A 1 73 ? -7.324 0.402 -3.812 1.00 97.12 73 ALA A N 1
ATOM 582 C CA . ALA A 1 73 ? -6.939 -0.648 -4.750 1.00 97.12 73 ALA A CA 1
ATOM 583 C C . ALA A 1 73 ? -6.844 -0.154 -6.195 1.00 97.12 73 ALA A C 1
ATOM 585 O O . ALA A 1 73 ? -5.885 -0.479 -6.884 1.00 97.12 73 ALA A O 1
ATOM 586 N N . GLN A 1 74 ? -7.814 0.632 -6.666 1.00 96.81 74 GLN A N 1
ATOM 587 C CA . GLN A 1 74 ? -7.795 1.183 -8.022 1.00 96.81 74 GLN A CA 1
ATOM 588 C C . GLN A 1 74 ? -6.601 2.113 -8.235 1.00 96.81 74 GLN A C 1
ATOM 590 O O . GLN A 1 74 ? -5.933 1.997 -9.259 1.00 96.81 74 GLN A O 1
ATOM 595 N N . LEU A 1 75 ? -6.300 2.972 -7.258 1.00 95.88 75 LEU A N 1
ATOM 596 C CA . LEU A 1 75 ? -5.114 3.825 -7.295 1.00 95.88 75 LEU A CA 1
ATOM 597 C C . LEU A 1 75 ? -3.825 2.990 -7.335 1.00 95.88 75 LEU A C 1
ATOM 599 O O . LEU A 1 75 ? -2.980 3.206 -8.198 1.00 95.88 75 LEU A O 1
ATOM 603 N N . GLY A 1 76 ? -3.700 1.993 -6.453 1.00 95.75 76 GLY A N 1
ATOM 604 C CA . GLY A 1 76 ? -2.545 1.093 -6.432 1.00 95.75 76 GLY A CA 1
ATOM 605 C C . GLY A 1 76 ? -2.365 0.308 -7.736 1.00 95.75 76 GLY A C 1
ATOM 606 O O . GLY A 1 76 ? -1.243 0.161 -8.212 1.00 95.75 76 GLY A O 1
ATOM 607 N N . ILE A 1 77 ? -3.459 -0.144 -8.359 1.00 96.06 77 ILE A N 1
ATOM 608 C CA . ILE A 1 77 ? -3.430 -0.811 -9.670 1.00 96.06 77 ILE A CA 1
ATOM 609 C C . ILE A 1 77 ? -2.927 0.145 -10.754 1.00 96.06 77 ILE A C 1
ATOM 611 O O . ILE A 1 77 ? -2.046 -0.240 -11.514 1.00 96.06 77 ILE A O 1
ATOM 615 N N . GLN A 1 78 ? -3.441 1.378 -10.812 1.00 95.38 78 GLN A N 1
ATOM 616 C CA . GLN A 1 78 ? -3.011 2.370 -11.806 1.00 95.38 78 GLN A CA 1
ATOM 617 C C . GLN A 1 78 ?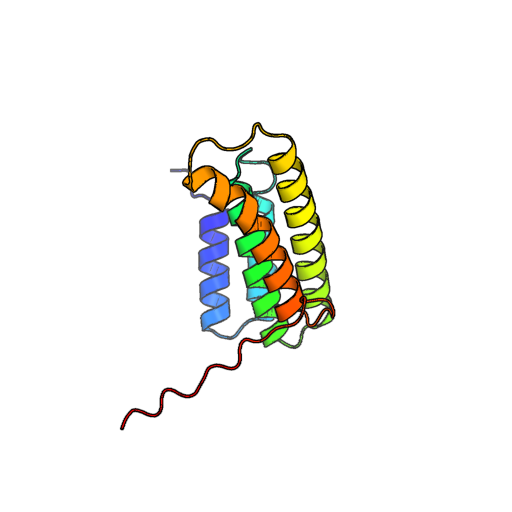 -1.513 2.677 -11.694 1.00 95.38 78 GLN A C 1
ATOM 619 O O . GLN A 1 78 ? -0.806 2.678 -12.700 1.00 95.38 78 GLN A O 1
ATOM 624 N N . LEU A 1 79 ? -1.010 2.862 -10.470 1.00 93.25 79 LEU A N 1
ATOM 625 C CA . LEU A 1 79 ? 0.414 3.091 -10.223 1.00 93.25 79 LEU A CA 1
ATOM 626 C C . LEU A 1 79 ? 1.263 1.873 -10.602 1.00 93.25 79 LEU A C 1
ATOM 628 O O . LEU A 1 79 ? 2.283 2.012 -11.272 1.00 93.25 79 LEU A O 1
ATOM 632 N N . ALA A 1 80 ? 0.832 0.664 -10.235 1.00 93.56 80 ALA A N 1
ATOM 633 C CA . ALA A 1 80 ? 1.537 -0.560 -10.604 1.00 93.56 80 ALA A CA 1
ATOM 634 C C . ALA A 1 80 ? 1.573 -0.776 -12.129 1.00 93.56 80 ALA A C 1
ATOM 636 O O . ALA A 1 80 ? 2.595 -1.210 -12.660 1.00 93.56 80 ALA A O 1
ATOM 637 N N . GLU A 1 81 ? 0.500 -0.439 -12.851 1.00 92.75 81 GLU A N 1
ATOM 638 C CA . GLU A 1 81 ? 0.467 -0.451 -14.319 1.00 92.75 81 GLU A CA 1
ATOM 639 C C . GLU A 1 81 ? 1.451 0.567 -14.918 1.00 92.75 81 GLU A C 1
ATOM 641 O O . GLU A 1 81 ? 2.190 0.228 -15.847 1.00 92.75 81 GLU A O 1
ATOM 646 N N . GLU A 1 82 ? 1.525 1.778 -14.358 1.00 91.94 82 GLU A N 1
ATOM 647 C CA . GLU A 1 82 ? 2.484 2.809 -14.769 1.00 91.94 82 GLU A CA 1
ATOM 648 C C . GLU A 1 82 ? 3.937 2.369 -14.526 1.00 91.94 82 GLU A C 1
ATOM 650 O O . GLU A 1 82 ? 4.788 2.492 -15.412 1.00 91.94 82 GLU A O 1
ATOM 655 N N . TYR A 1 83 ? 4.239 1.798 -13.359 1.00 90.19 83 TYR A N 1
ATOM 656 C CA . TYR A 1 83 ? 5.582 1.304 -13.047 1.00 90.19 83 TYR A CA 1
ATOM 657 C C . TYR A 1 83 ? 5.966 0.110 -13.918 1.00 90.19 83 TYR A C 1
ATOM 659 O O . TYR A 1 83 ? 7.087 0.058 -14.428 1.00 90.19 83 TYR A O 1
ATOM 667 N N . ALA A 1 84 ? 5.032 -0.811 -14.171 1.00 89.56 84 ALA A N 1
ATOM 668 C CA . ALA A 1 84 ? 5.243 -1.908 -15.107 1.00 89.56 84 ALA A CA 1
ATOM 669 C C . ALA A 1 84 ? 5.560 -1.389 -16.517 1.00 89.56 84 ALA A C 1
ATOM 671 O O . ALA A 1 84 ? 6.468 -1.910 -17.168 1.00 89.56 84 ALA A O 1
ATOM 672 N N . ALA A 1 85 ? 4.856 -0.353 -16.987 1.00 89.44 85 ALA A N 1
ATOM 673 C CA . ALA A 1 85 ? 5.122 0.275 -18.280 1.00 89.44 85 ALA A CA 1
ATOM 674 C C . ALA A 1 85 ? 6.531 0.888 -18.332 1.00 89.44 85 ALA A C 1
ATOM 676 O O . ALA A 1 85 ? 7.305 0.548 -19.228 1.00 89.44 85 ALA A O 1
ATOM 677 N N . ARG A 1 86 ? 6.920 1.670 -17.315 1.00 86.94 86 ARG A N 1
ATOM 678 C CA . ARG A 1 86 ? 8.275 2.246 -17.199 1.00 86.94 86 ARG A CA 1
ATOM 679 C C . ARG A 1 86 ? 9.376 1.188 -17.189 1.00 86.94 86 ARG A C 1
ATOM 681 O O . ARG A 1 86 ? 10.463 1.413 -17.712 1.00 86.94 86 ARG A O 1
ATOM 688 N N . MET A 1 87 ? 9.119 0.018 -16.608 1.00 83.88 87 MET A N 1
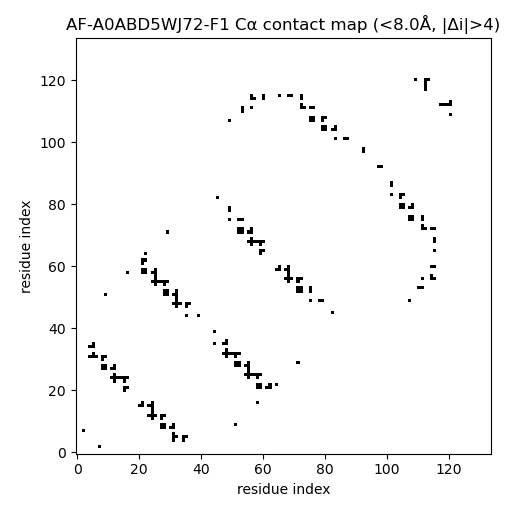ATOM 689 C CA . MET A 1 87 ? 10.090 -1.079 -16.597 1.00 83.88 87 MET A CA 1
ATOM 690 C C . MET A 1 87 ? 10.227 -1.784 -17.949 1.00 83.88 87 MET A C 1
ATOM 692 O O . MET A 1 87 ? 11.308 -2.288 -18.252 1.00 83.88 87 MET A O 1
ATOM 696 N N . ARG A 1 88 ? 9.174 -1.808 -18.777 1.00 83.25 88 ARG A N 1
ATOM 697 C CA . ARG A 1 88 ? 9.247 -2.344 -20.149 1.00 83.25 88 ARG A CA 1
ATOM 698 C C . ARG A 1 88 ? 10.084 -1.465 -21.072 1.00 83.25 88 ARG A C 1
ATOM 700 O O . ARG A 1 88 ? 10.685 -1.990 -21.999 1.00 83.25 88 ARG A O 1
ATOM 707 N N . GLU A 1 89 ? 10.134 -0.162 -20.808 1.00 84.31 89 GLU A N 1
ATOM 708 C CA . GLU A 1 89 ? 10.968 0.789 -21.554 1.00 84.31 89 GLU A CA 1
ATOM 709 C C . GLU A 1 89 ? 12.469 0.606 -21.274 1.00 84.31 89 GLU A C 1
ATOM 711 O O . GLU A 1 89 ? 13.307 1.054 -22.057 1.00 84.31 89 GLU A O 1
ATOM 716 N N . ARG A 1 90 ? 12.835 -0.071 -20.176 1.00 82.50 90 ARG A N 1
ATOM 717 C CA . ARG A 1 90 ? 14.235 -0.386 -19.868 1.00 82.50 90 ARG A CA 1
ATOM 718 C C . ARG A 1 90 ? 14.751 -1.528 -20.758 1.00 82.50 90 ARG A C 1
ATOM 720 O O . ARG A 1 90 ? 13.971 -2.405 -21.140 1.00 82.50 90 ARG A O 1
ATOM 727 N N . PRO A 1 91 ? 16.068 -1.590 -21.032 1.00 82.25 91 PRO A N 1
ATOM 728 C CA . PRO A 1 91 ? 16.682 -2.741 -21.690 1.00 82.25 91 PRO A CA 1
ATOM 729 C C . PRO A 1 91 ? 16.345 -4.052 -20.981 1.00 82.25 91 PRO A C 1
ATOM 731 O O . PRO A 1 91 ? 16.169 -4.077 -19.759 1.00 82.25 91 PRO A O 1
ATOM 734 N N . GLU A 1 92 ? 16.233 -5.130 -21.757 1.00 79.94 92 GLU A N 1
ATOM 735 C CA . GLU A 1 92 ? 15.961 -6.463 -21.224 1.00 79.94 92 GLU A CA 1
ATOM 736 C C . GLU A 1 92 ? 17.023 -6.836 -20.176 1.00 79.94 92 GLU A C 1
ATOM 738 O O . GLU A 1 92 ? 18.221 -6.724 -20.450 1.00 79.94 92 GLU A O 1
ATOM 743 N N . PRO A 1 93 ? 16.606 -7.233 -18.964 1.00 75.88 93 PRO A N 1
ATOM 744 C CA . PRO A 1 93 ? 17.523 -7.550 -17.888 1.00 75.88 93 PRO A CA 1
ATOM 745 C C . PRO A 1 93 ? 18.430 -8.722 -18.251 1.00 75.88 93 PRO A C 1
ATOM 747 O O . PRO A 1 93 ? 17.966 -9.821 -18.557 1.00 75.88 93 PRO A O 1
ATOM 750 N N . THR A 1 94 ? 19.737 -8.501 -18.145 1.00 77.12 94 THR A N 1
ATOM 751 C CA . THR A 1 94 ? 20.753 -9.547 -18.315 1.00 77.12 94 THR A CA 1
ATOM 752 C C . THR A 1 94 ? 20.978 -10.356 -17.038 1.00 77.12 94 THR A C 1
ATOM 754 O O . THR A 1 94 ? 21.617 -11.407 -17.087 1.00 77.12 94 THR A O 1
ATOM 757 N N . HIS A 1 95 ? 20.451 -9.893 -15.897 1.00 71.06 95 HIS A N 1
ATOM 758 C CA . HIS A 1 95 ? 20.586 -10.545 -14.599 1.00 71.06 95 HIS A CA 1
ATOM 759 C C . HIS A 1 95 ? 19.218 -10.938 -14.004 1.00 71.06 95 HIS A C 1
ATOM 761 O O . HIS A 1 95 ? 18.258 -10.173 -14.101 1.00 71.06 95 HIS A O 1
ATOM 767 N N . PRO A 1 96 ? 19.106 -12.112 -13.349 1.00 70.50 96 PRO A N 1
ATOM 768 C CA . PRO A 1 96 ? 17.847 -12.582 -12.759 1.00 70.50 96 PRO A CA 1
ATOM 769 C C . PRO A 1 96 ? 17.158 -11.629 -11.757 1.00 70.50 96 PRO A C 1
ATOM 771 O O . PRO A 1 96 ? 15.930 -11.557 -11.790 1.00 70.50 96 PRO A O 1
ATOM 774 N N . PRO A 1 97 ? 17.867 -10.878 -10.882 1.00 69.12 97 PRO A N 1
ATOM 775 C CA . PRO A 1 97 ? 17.222 -9.925 -9.970 1.00 69.12 97 PRO A CA 1
ATOM 776 C C . PRO A 1 97 ? 16.399 -8.853 -10.697 1.00 69.12 97 PRO A C 1
ATOM 778 O O . PRO A 1 97 ? 15.292 -8.525 -10.278 1.00 69.12 97 PRO A O 1
ATOM 781 N N . ASP A 1 98 ? 16.893 -8.388 -11.841 1.00 69.31 98 ASP A N 1
ATOM 782 C CA . ASP A 1 98 ? 16.239 -7.359 -12.648 1.00 69.31 98 ASP A CA 1
ATOM 783 C C . ASP A 1 98 ? 15.003 -7.924 -13.388 1.00 69.31 98 ASP A C 1
ATOM 785 O O . ASP A 1 98 ? 14.071 -7.193 -13.730 1.00 69.31 98 ASP A O 1
ATOM 789 N N . GLN A 1 99 ? 14.948 -9.248 -13.612 1.00 72.69 99 GLN A N 1
ATOM 790 C CA . GLN A 1 99 ? 13.744 -9.933 -14.107 1.00 72.69 99 GLN A CA 1
ATOM 791 C C . GLN A 1 99 ? 12.650 -9.986 -13.036 1.00 72.69 99 GLN A C 1
ATOM 793 O O . GLN A 1 99 ? 11.483 -9.735 -13.343 1.00 72.69 99 GLN A O 1
ATOM 798 N N . ALA A 1 100 ? 13.015 -10.262 -11.780 1.00 76.56 100 ALA A N 1
ATOM 799 C CA . ALA A 1 100 ? 12.072 -10.245 -10.661 1.00 76.56 100 ALA A CA 1
ATOM 800 C C . ALA A 1 100 ? 11.475 -8.842 -10.446 1.00 76.56 100 ALA A C 1
ATOM 802 O O . ALA A 1 100 ? 10.269 -8.707 -10.232 1.00 76.56 100 ALA A O 1
ATOM 803 N N . GLU A 1 101 ? 12.284 -7.791 -10.609 1.00 75.94 101 GLU A N 1
ATOM 804 C CA . GLU A 1 101 ? 11.827 -6.398 -10.544 1.00 75.94 101 GLU A CA 1
ATOM 805 C C . GLU A 1 101 ? 10.766 -6.069 -11.609 1.00 75.94 101 GLU A C 1
ATOM 807 O O . GLU A 1 101 ? 9.899 -5.235 -11.375 1.00 75.94 101 GLU A O 1
ATOM 812 N N . ARG A 1 102 ? 10.766 -6.726 -12.776 1.00 78.75 102 ARG A N 1
ATOM 813 C CA . ARG A 1 102 ? 9.697 -6.553 -13.780 1.00 78.75 102 ARG A CA 1
ATOM 814 C C . ARG A 1 102 ? 8.396 -7.256 -13.392 1.00 78.75 102 ARG A C 1
ATOM 816 O O . ARG A 1 102 ? 7.321 -6.778 -13.749 1.00 78.75 102 ARG A O 1
ATOM 823 N N . GLY A 1 103 ? 8.491 -8.386 -12.693 1.00 85.38 103 GLY A N 1
ATOM 824 C CA . GLY A 1 103 ? 7.342 -9.203 -12.296 1.00 85.38 103 GLY A CA 1
ATOM 825 C C . GLY A 1 103 ? 6.552 -8.629 -11.119 1.00 85.38 103 GLY A C 1
ATOM 826 O O . GLY A 1 103 ? 5.326 -8.731 -11.110 1.00 85.38 103 GLY A O 1
ATOM 827 N N . VAL A 1 104 ? 7.229 -7.972 -10.171 1.00 89.62 104 VAL A N 1
ATOM 828 C CA . VAL A 1 104 ? 6.627 -7.535 -8.895 1.00 89.62 104 VAL A CA 1
ATOM 829 C C . VAL A 1 104 ? 5.413 -6.613 -9.069 1.00 89.62 104 VAL A C 1
ATOM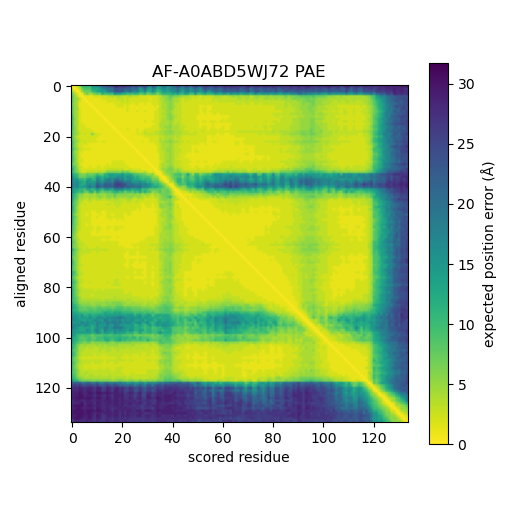 831 O O . VAL A 1 104 ? 4.451 -6.685 -8.309 1.00 89.62 104 VAL A O 1
ATOM 834 N N . TRP A 1 105 ? 5.392 -5.777 -10.110 1.00 90.94 105 TRP A N 1
ATOM 835 C CA . TRP A 1 105 ? 4.267 -4.871 -10.370 1.00 90.94 105 TRP A CA 1
ATOM 836 C C . TRP A 1 105 ? 2.987 -5.631 -10.724 1.00 90.94 105 TRP A C 1
ATOM 838 O O . TRP A 1 105 ? 1.893 -5.239 -10.325 1.00 90.94 105 TRP A O 1
ATOM 848 N N . HIS A 1 106 ? 3.116 -6.754 -11.435 1.00 91.00 106 HIS A N 1
ATOM 849 C CA . HIS A 1 106 ? 1.984 -7.615 -11.764 1.00 91.00 106 HIS A CA 1
ATOM 850 C C . HIS A 1 106 ? 1.444 -8.356 -10.535 1.00 91.00 106 HIS A C 1
ATOM 852 O O . HIS A 1 106 ? 0.234 -8.575 -10.454 1.00 91.00 106 HIS A O 1
ATOM 858 N N . GLU A 1 107 ? 2.308 -8.680 -9.569 1.00 93.25 107 GLU A N 1
ATOM 859 C CA . GLU A 1 107 ? 1.897 -9.245 -8.279 1.00 93.25 107 GLU A CA 1
ATOM 860 C C . GLU A 1 107 ? 1.061 -8.236 -7.487 1.00 93.25 107 GLU A C 1
ATOM 862 O O . GLU A 1 107 ? -0.062 -8.560 -7.102 1.00 93.25 107 GLU A O 1
ATOM 867 N N . PHE A 1 108 ? 1.515 -6.980 -7.373 1.00 94.25 108 PHE A N 1
ATOM 868 C CA . PHE A 1 108 ? 0.729 -5.917 -6.734 1.00 94.25 108 PHE A CA 1
ATOM 869 C C . PHE A 1 108 ? -0.663 -5.756 -7.363 1.00 94.25 108 PHE A C 1
ATOM 871 O O . PHE A 1 108 ? -1.655 -5.674 -6.640 1.00 94.25 108 PHE A O 1
ATOM 878 N N . ILE A 1 109 ? -0.771 -5.753 -8.699 1.00 94.69 109 ILE A N 1
ATOM 879 C CA . ILE A 1 109 ? -2.073 -5.672 -9.390 1.00 94.69 109 ILE A CA 1
ATOM 880 C C . ILE A 1 109 ? -2.980 -6.844 -8.978 1.00 94.69 109 ILE A C 1
ATOM 882 O O . ILE A 1 109 ? -4.162 -6.637 -8.682 1.00 94.69 109 ILE A O 1
ATOM 886 N N . GLY A 1 110 ? -2.443 -8.067 -8.947 1.00 93.62 110 GLY A N 1
ATOM 887 C CA . GLY A 1 110 ? -3.173 -9.258 -8.509 1.00 93.62 110 GLY A CA 1
ATOM 888 C C . GLY A 1 110 ? -3.666 -9.147 -7.066 1.00 93.62 110 GLY A C 1
ATOM 889 O O . GLY A 1 110 ? -4.849 -9.379 -6.799 1.00 93.62 110 GLY A O 1
ATOM 890 N N . ASP A 1 111 ? -2.791 -8.716 -6.164 1.00 94.94 111 ASP A N 1
ATOM 891 C CA . ASP A 1 111 ? -3.073 -8.575 -4.737 1.00 94.94 111 ASP A CA 1
ATOM 892 C C . ASP A 1 111 ? -4.145 -7.514 -4.459 1.00 94.94 111 ASP A C 1
ATOM 894 O O . ASP A 1 111 ? -5.097 -7.763 -3.712 1.00 94.94 111 ASP A O 1
ATOM 898 N N . PHE A 1 112 ? -4.069 -6.351 -5.114 1.00 96.56 112 PHE A N 1
ATOM 899 C CA . PHE A 1 112 ? -5.097 -5.313 -4.998 1.00 96.56 112 PHE A CA 1
ATOM 900 C C . PHE A 1 112 ? -6.462 -5.791 -5.490 1.00 96.56 112 PHE A C 1
ATOM 902 O O . PHE A 1 112 ? -7.477 -5.553 -4.826 1.00 96.56 112 PHE A O 1
ATOM 909 N N . ARG A 1 113 ? -6.508 -6.493 -6.630 1.00 94.75 113 ARG A N 1
ATOM 910 C CA . ARG A 1 113 ? -7.758 -7.067 -7.153 1.00 94.75 113 ARG A CA 1
ATOM 911 C C . ARG A 1 113 ? -8.354 -8.076 -6.180 1.00 94.75 113 ARG A C 1
ATOM 913 O O . ARG A 1 113 ? -9.560 -8.033 -5.935 1.00 94.75 113 ARG A O 1
ATOM 920 N N . LEU A 1 114 ? -7.516 -8.941 -5.607 1.00 94.06 114 LEU A N 1
ATOM 921 C CA . LEU A 1 114 ? -7.933 -9.956 -4.646 1.00 94.06 114 LEU A CA 1
ATOM 922 C C . LEU A 1 114 ? -8.539 -9.324 -3.387 1.00 94.06 114 LEU A C 1
ATOM 924 O O . LEU A 1 114 ? -9.653 -9.679 -3.004 1.00 94.06 114 LEU A O 1
ATOM 928 N N . VAL A 1 115 ? -7.846 -8.365 -2.766 1.00 94.06 115 VAL A N 1
ATOM 929 C CA . VAL A 1 115 ? -8.305 -7.734 -1.515 1.00 94.06 115 VAL A CA 1
ATOM 930 C C . VAL A 1 115 ? -9.587 -6.924 -1.722 1.00 94.06 115 VAL A C 1
ATOM 932 O O . VAL A 1 115 ? -10.507 -7.014 -0.905 1.00 94.06 115 VAL A O 1
ATOM 935 N N . ALA A 1 116 ? -9.686 -6.176 -2.825 1.00 93.69 116 ALA A N 1
ATOM 936 C CA . ALA A 1 116 ? -10.850 -5.339 -3.121 1.00 93.69 116 ALA A CA 1
ATOM 937 C C . ALA A 1 116 ? -12.035 -6.096 -3.750 1.00 93.69 116 ALA A C 1
ATOM 939 O O . ALA A 1 116 ? -13.092 -5.496 -3.978 1.00 93.69 116 ALA A O 1
ATOM 940 N N . GLY A 1 117 ? -11.881 -7.395 -4.036 1.00 91.56 117 GLY A N 1
ATOM 941 C CA . GLY A 1 117 ? -12.909 -8.204 -4.692 1.00 91.56 117 GLY A CA 1
ATOM 942 C C . GLY A 1 117 ? -13.249 -7.703 -6.098 1.00 91.56 117 GLY A C 1
ATOM 943 O O . GLY A 1 117 ? -14.418 -7.688 -6.482 1.00 91.56 117 GLY A O 1
ATOM 944 N N . LEU A 1 118 ? -12.247 -7.226 -6.841 1.00 86.62 118 LEU A N 1
ATOM 945 C CA . LEU A 1 118 ? -12.397 -6.808 -8.234 1.00 86.62 118 LEU A CA 1
ATOM 946 C C . LEU A 1 118 ? -12.213 -8.049 -9.121 1.00 86.62 118 LEU A C 1
ATOM 948 O O . LEU A 1 118 ? -11.120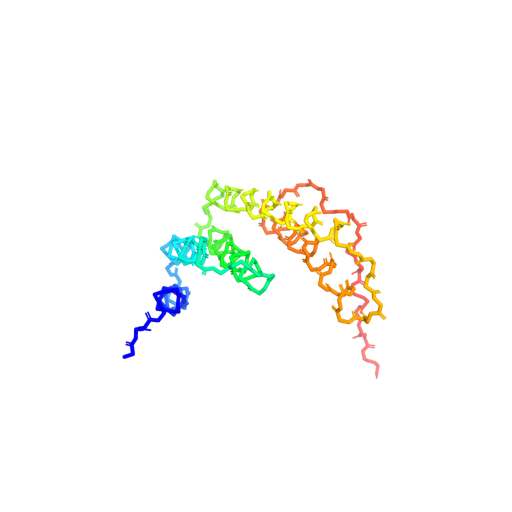 -8.611 -9.193 1.00 86.62 118 LEU A O 1
ATOM 952 N N . GLU A 1 119 ? -13.290 -8.515 -9.756 1.00 68.12 119 GLU A N 1
ATOM 953 C CA . GLU A 1 119 ? -13.245 -9.686 -10.640 1.00 68.12 119 GLU A CA 1
ATOM 954 C C . GLU A 1 119 ? -12.261 -9.476 -11.805 1.00 68.12 119 GLU A C 1
ATOM 956 O O . GLU A 1 119 ? -12.171 -8.390 -12.378 1.00 68.12 119 GLU A O 1
ATOM 961 N N . GLY A 1 120 ? -11.496 -10.524 -12.136 1.00 53.50 120 GLY A N 1
ATOM 962 C CA . GLY A 1 120 ? -10.399 -10.474 -13.113 1.00 53.50 120 GLY A CA 1
ATOM 963 C C . GLY A 1 120 ? -9.028 -10.903 -12.574 1.00 53.50 120 GLY A C 1
ATOM 964 O O . GLY A 1 120 ? -8.034 -10.793 -13.294 1.00 53.50 120 GLY A O 1
ATOM 965 N N . ALA A 1 121 ? -8.943 -11.410 -11.337 1.00 47.22 121 ALA A N 1
ATOM 966 C CA . ALA A 1 121 ? -7.821 -12.250 -10.918 1.00 47.22 121 ALA A CA 1
ATOM 967 C C . ALA A 1 121 ? -7.846 -13.505 -11.800 1.00 47.22 121 ALA A C 1
ATOM 969 O O . ALA A 1 121 ? -8.655 -14.405 -11.581 1.00 47.22 121 ALA A O 1
ATOM 970 N N . THR A 1 122 ? -7.050 -13.518 -12.869 1.00 44.62 122 THR A N 1
ATOM 971 C CA . THR A 1 122 ? -6.912 -14.650 -13.790 1.00 44.62 122 THR A CA 1
ATOM 972 C C . THR A 1 122 ? -6.856 -15.949 -13.004 1.00 44.62 122 THR A C 1
ATOM 974 O O . THR A 1 122 ? -5.936 -16.193 -12.223 1.00 44.62 122 THR A O 1
ATOM 977 N N . GLY A 1 123 ? -7.913 -16.737 -13.174 1.00 41.34 123 GLY A N 1
ATOM 978 C CA . GLY A 1 123 ? -8.174 -17.916 -12.388 1.00 41.34 123 GLY A CA 1
ATOM 979 C C . GLY A 1 123 ? -7.066 -18.946 -12.532 1.00 41.34 123 GLY A C 1
ATOM 980 O O . GLY A 1 123 ? -6.790 -19.449 -13.616 1.00 41.34 123 GLY A O 1
ATOM 981 N N . ARG A 1 124 ? -6.485 -19.293 -11.391 1.00 33.91 124 ARG A N 1
ATOM 982 C CA . ARG A 1 124 ? -6.392 -20.653 -10.855 1.00 33.91 124 ARG A CA 1
ATOM 983 C C . ARG A 1 124 ? -5.925 -20.480 -9.416 1.00 33.91 124 ARG A C 1
ATOM 985 O O . ARG A 1 124 ? -4.733 -20.353 -9.161 1.00 33.91 124 ARG A O 1
ATOM 992 N N . MET A 1 125 ? -6.853 -20.529 -8.459 1.00 37.81 125 MET A N 1
ATOM 993 C CA . MET A 1 125 ? -6.475 -21.128 -7.181 1.00 37.81 125 MET A CA 1
ATOM 994 C C . MET A 1 125 ? -5.921 -22.505 -7.534 1.00 37.81 125 MET A C 1
ATOM 996 O O . MET A 1 125 ? -6.667 -23.364 -8.006 1.00 37.81 125 MET A O 1
ATOM 1000 N N . ILE A 1 126 ? -4.618 -22.708 -7.366 1.00 45.31 126 ILE A N 1
ATOM 1001 C CA . ILE A 1 126 ? -4.088 -24.059 -7.273 1.00 45.31 126 ILE A CA 1
ATOM 1002 C C . ILE A 1 126 ? -4.770 -24.633 -6.028 1.00 45.31 126 ILE A C 1
ATOM 1004 O O . ILE A 1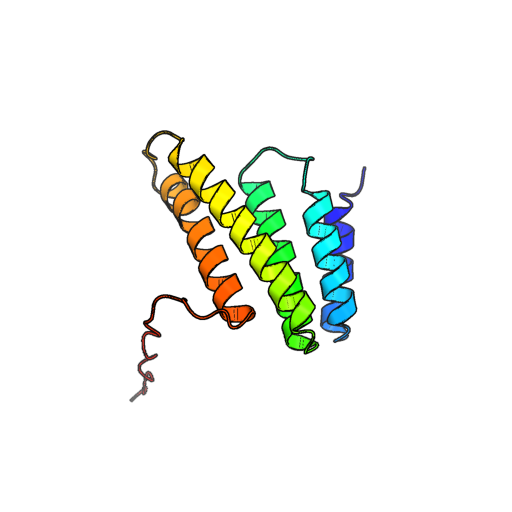 126 ? -4.579 -24.076 -4.944 1.00 45.31 126 ILE A O 1
ATOM 1008 N N . PRO A 1 127 ? -5.612 -25.676 -6.138 1.00 35.12 127 PRO A N 1
ATOM 1009 C CA . PRO A 1 127 ? -6.138 -26.311 -4.947 1.00 35.12 127 PRO A CA 1
ATOM 1010 C C . PRO A 1 127 ? -4.931 -26.798 -4.151 1.00 35.12 127 PRO A C 1
ATOM 1012 O O . PRO A 1 127 ? -4.155 -27.622 -4.642 1.00 35.12 127 PRO A O 1
ATOM 1015 N N . LEU A 1 128 ? -4.747 -26.265 -2.941 1.00 40.34 128 LEU A N 1
ATOM 1016 C CA . LEU A 1 128 ? -3.804 -26.816 -1.980 1.00 40.34 128 LEU A CA 1
ATOM 1017 C C . LEU A 1 128 ? -4.225 -28.270 -1.769 1.00 40.34 128 LEU A C 1
ATOM 1019 O O . LEU A 1 128 ? -5.198 -28.551 -1.065 1.00 40.34 128 LEU A O 1
ATOM 1023 N N . LYS A 1 129 ? -3.538 -29.205 -2.439 1.00 37.44 129 LYS A N 1
ATOM 1024 C CA . LYS A 1 129 ? -3.656 -30.626 -2.124 1.00 37.44 129 LYS A CA 1
ATOM 1025 C C . LYS A 1 129 ? -3.365 -30.719 -0.636 1.00 37.44 129 LYS A C 1
ATOM 1027 O O . LYS A 1 129 ? -2.255 -30.414 -0.209 1.00 37.44 129 LYS A O 1
ATOM 1032 N N . ARG A 1 130 ? -4.382 -31.089 0.148 1.00 39.88 130 ARG A N 1
ATOM 1033 C CA . ARG A 1 130 ? -4.215 -31.426 1.558 1.00 39.88 130 ARG A CA 1
ATOM 1034 C C . ARG A 1 130 ? -3.091 -32.451 1.622 1.00 39.88 130 ARG A C 1
ATOM 1036 O O . ARG A 1 130 ? -3.275 -33.586 1.181 1.00 39.88 130 ARG A O 1
ATOM 1043 N N . PHE A 1 131 ? -1.932 -32.040 2.127 1.00 39.03 131 PHE A N 1
ATOM 1044 C CA . PHE A 1 131 ? -0.898 -32.970 2.538 1.00 39.03 131 PHE A CA 1
ATOM 1045 C C . PHE A 1 131 ? -1.505 -33.786 3.671 1.00 39.03 131 PHE A C 1
ATOM 1047 O O . PHE A 1 131 ? -1.590 -33.350 4.814 1.00 39.03 131 PHE A O 1
ATOM 1054 N N . THR A 1 132 ? -2.038 -34.946 3.305 1.00 39.72 132 THR A N 1
ATOM 1055 C CA . THR A 1 132 ? -2.425 -35.962 4.269 1.00 39.72 132 THR A CA 1
ATOM 1056 C C . THR A 1 132 ? -1.126 -36.682 4.571 1.00 39.72 132 THR A C 1
ATOM 1058 O O . THR A 1 132 ? -0.644 -37.462 3.751 1.00 39.72 132 THR A O 1
ATOM 1061 N N . VAL A 1 133 ? -0.502 -36.311 5.685 1.00 42.81 133 VAL A N 1
ATOM 1062 C CA . VAL A 1 133 ? 0.622 -37.059 6.242 1.00 42.81 133 VAL A CA 1
ATOM 1063 C C . VAL A 1 133 ? 0.049 -38.416 6.652 1.00 42.81 133 VAL A C 1
ATOM 1065 O O . VAL A 1 133 ? -0.878 -38.464 7.461 1.00 42.81 133 VAL A O 1
ATOM 1068 N N . LYS A 1 134 ? 0.510 -39.482 5.994 1.00 45.78 134 LYS A N 1
ATOM 1069 C CA . LYS A 1 134 ? 0.296 -40.858 6.448 1.00 45.78 134 LYS A CA 1
ATOM 1070 C C . LYS A 1 134 ? 1.355 -41.214 7.476 1.00 45.78 134 LYS A C 1
ATOM 1072 O O . LYS A 1 134 ? 2.500 -40.745 7.288 1.00 45.78 134 LYS A O 1
#

Mean predicted aligned error: 8.19 Å

Foldseek 3Di:
DPPLVLVVLLVVLVVCVVVLVLQVSLVSLQVSLCSLVPPDDDLVSLVSSLVSLLSSLLSCLSVVVLVSNLVSLVVSLVSLVVLLVVLVPDPDDPDPVSVVSNCVSVVSNLSSCVSSVPPDNPDDPPPPPPPPPD

Secondary structure (DSSP, 8-state):
----HHHHHHHHHHHHHHTT-HHHHHHHHHHHHHHHTTT--SHHHHHHHHHHHHHHHHHHHHTT-HHHHHHHHHHHHHHHHHHHHHHHTSPPPSSHHHHHHHHHHHHHHHHHHHHHT-S---S-----------

Sequence (134 aa):
MTTNRRSELEEEATSLAKDRRFGVAGDTYVQASFEEAGQWFGSASWAMELRMLFKACLCYRLADQNRQCRFAAQLGIQLAEEYAARMRERPEPTHPPDQAERGVWHEFIGDFRLVAGLEGATGRMIPLKRFTVK

Solvent-accessible surface area (backbone atoms only — not comparable to full-atom values): 7261 Å² total; per-residue (Å²): 133,85,75,59,64,39,58,54,30,46,52,50,18,51,50,31,43,76,71,66,40,19,57,62,16,13,54,33,17,46,52,28,20,52,61,44,64,87,72,52,98,46,70,71,43,54,52,48,28,45,50,23,27,49,54,15,21,52,22,14,50,78,52,71,35,59,67,59,10,40,51,37,23,52,52,41,33,55,52,26,52,52,52,41,51,59,53,66,75,45,78,82,62,91,47,73,71,56,48,51,65,55,48,51,29,60,50,53,37,45,51,33,26,60,73,49,68,46,88,77,62,79,86,66,85,73,76,78,73,78,82,75,83,128